Protein AF-A0A165WVH2-F1 (afdb_monomer_lite)

Sequence (58 aa):
DGASVRLDHLGPMVINLDGTVARISNWDTLSEAERLNTIRVIGRRNRKRVEELAKVQG

Structure (mmCIF, N/CA/C/O backbone):
data_AF-A0A165WVH2-F1
#
_entry.id   AF-A0A165WVH2-F1
#
loop_
_atom_site.group_PDB
_atom_site.id
_atom_site.type_symbol
_atom_site.label_atom_id
_atom_site.label_alt_id
_atom_site.label_comp_id
_atom_site.label_asym_id
_atom_site.label_entity_id
_atom_site.label_seq_id
_atom_site.pdbx_PDB_ins_code
_atom_site.Cartn_x
_atom_site.Cartn_y
_atom_site.Cartn_z
_atom_site.occupancy
_atom_site.B_iso_or_equiv
_atom_site.auth_seq_id
_atom_site.auth_comp_id
_atom_site.auth_asym_id
_atom_site.auth_atom_id
_atom_site.pdbx_PDB_model_num
ATOM 1 N N . ASP A 1 1 ? -0.786 -33.018 -7.005 1.00 39.41 1 ASP A N 1
ATOM 2 C CA . ASP A 1 1 ? 0.237 -32.138 -7.608 1.00 39.41 1 ASP A CA 1
ATOM 3 C C . ASP A 1 1 ? 0.014 -30.680 -7.238 1.00 39.41 1 ASP A C 1
ATOM 5 O O . ASP A 1 1 ? -0.576 -29.912 -7.986 1.00 39.41 1 ASP A O 1
ATOM 9 N N . GLY A 1 2 ? 0.436 -30.298 -6.030 1.00 47.38 2 GLY A N 1
ATOM 10 C CA . GLY A 1 2 ? 0.439 -28.901 -5.605 1.00 47.38 2 GLY A CA 1
ATOM 11 C C . GLY A 1 2 ? 1.680 -28.233 -6.167 1.00 47.38 2 GLY A C 1
ATOM 12 O O . GLY A 1 2 ? 2.730 -28.279 -5.534 1.00 47.38 2 GLY A O 1
ATOM 13 N N . ALA A 1 3 ? 1.581 -27.677 -7.375 1.00 47.31 3 ALA A N 1
ATOM 14 C CA . ALA A 1 3 ? 2.641 -26.846 -7.918 1.00 47.31 3 ALA A CA 1
ATOM 15 C C . ALA A 1 3 ? 2.910 -25.731 -6.904 1.00 47.31 3 ALA A C 1
ATOM 17 O O . ALA A 1 3 ? 2.054 -24.880 -6.659 1.00 47.31 3 ALA A O 1
ATOM 18 N N . SER A 1 4 ? 4.086 -25.762 -6.285 1.00 49.53 4 SER A N 1
ATOM 19 C CA . SER A 1 4 ? 4.654 -24.638 -5.560 1.00 49.53 4 SER A CA 1
ATOM 20 C C . SER A 1 4 ? 4.901 -23.538 -6.586 1.00 49.53 4 SER A C 1
ATOM 22 O O . SER A 1 4 ? 5.997 -23.375 -7.120 1.00 49.53 4 SER A O 1
ATOM 24 N N . VAL A 1 5 ? 3.827 -22.830 -6.944 1.00 55.31 5 VAL A N 1
ATOM 25 C CA . VAL A 1 5 ? 3.893 -21.629 -7.763 1.00 55.31 5 VAL A CA 1
ATOM 26 C C . VAL A 1 5 ? 4.829 -20.712 -7.005 1.00 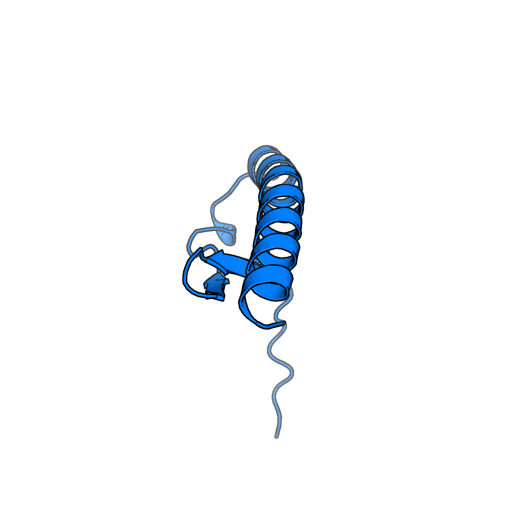55.31 5 VAL A C 1
ATOM 28 O O . VAL A 1 5 ? 4.525 -20.308 -5.886 1.00 55.31 5 VAL A O 1
ATOM 31 N N . ARG A 1 6 ? 6.005 -20.472 -7.577 1.00 49.16 6 ARG A N 1
ATOM 32 C CA . ARG A 1 6 ? 7.014 -19.575 -7.027 1.00 49.16 6 ARG A CA 1
ATOM 33 C C . ARG A 1 6 ? 6.374 -18.191 -6.920 1.00 49.16 6 ARG A C 1
ATOM 35 O O . ARG A 1 6 ? 6.326 -17.440 -7.890 1.00 49.16 6 ARG A O 1
ATOM 42 N N . LEU A 1 7 ? 5.802 -17.893 -5.750 1.00 56.84 7 LEU A N 1
ATOM 43 C CA . LEU A 1 7 ? 5.186 -16.605 -5.413 1.00 56.84 7 LEU A CA 1
ATOM 44 C C . LEU A 1 7 ? 6.242 -15.490 -5.297 1.00 56.84 7 LEU A C 1
ATOM 46 O O . LEU A 1 7 ? 5.893 -14.333 -5.078 1.00 56.84 7 LEU A O 1
ATOM 50 N N . ASP A 1 8 ? 7.514 -15.829 -5.497 1.00 55.06 8 ASP A N 1
ATOM 51 C CA . ASP A 1 8 ? 8.698 -14.978 -5.393 1.00 55.06 8 ASP A CA 1
ATOM 52 C C . ASP A 1 8 ? 8.628 -13.719 -6.285 1.00 55.06 8 ASP A C 1
ATOM 54 O O . ASP A 1 8 ? 9.284 -12.718 -6.002 1.00 55.06 8 ASP A O 1
ATOM 58 N N . HIS A 1 9 ? 7.797 -13.726 -7.336 1.00 65.19 9 HIS A N 1
ATOM 59 C CA . HIS A 1 9 ? 7.623 -12.596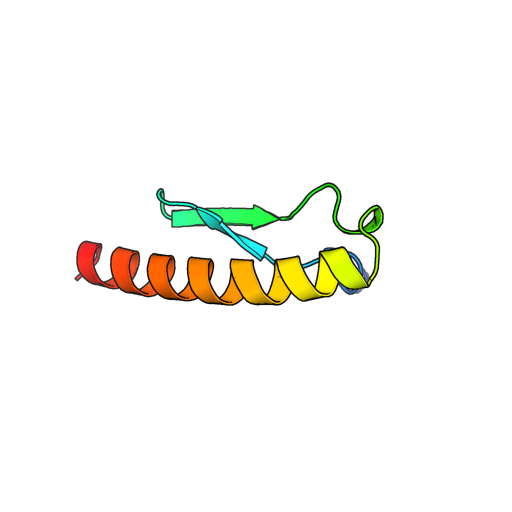 -8.261 1.00 65.19 9 HIS A CA 1
ATOM 60 C C . HIS A 1 9 ? 6.429 -11.681 -7.948 1.00 65.19 9 HIS A C 1
ATOM 62 O O . HIS A 1 9 ? 6.284 -10.641 -8.585 1.00 65.19 9 HIS A O 1
ATOM 68 N N . LEU A 1 10 ? 5.562 -12.030 -6.994 1.00 72.38 10 LEU A N 1
ATOM 69 C CA . LEU A 1 10 ? 4.248 -11.385 -6.837 1.00 72.38 10 LEU A CA 1
ATOM 70 C C . LEU A 1 10 ? 4.255 -10.087 -6.016 1.00 72.38 10 LEU A C 1
ATOM 72 O O . LEU A 1 10 ? 3.208 -9.460 -5.841 1.00 72.38 10 LEU A O 1
ATOM 76 N N . GLY A 1 11 ? 5.431 -9.662 -5.555 1.00 80.38 11 GLY A N 1
ATOM 77 C CA . GLY A 1 11 ? 5.608 -8.401 -4.844 1.00 80.38 11 GLY A CA 1
ATOM 78 C C . GLY A 1 11 ? 4.927 -8.345 -3.475 1.00 80.38 11 GLY A C 1
ATOM 79 O O . GLY A 1 11 ? 4.406 -9.345 -2.977 1.00 80.38 11 GLY A O 1
ATOM 80 N N . PRO A 1 12 ? 4.958 -7.176 -2.814 1.00 89.00 12 PRO A N 1
ATOM 81 C CA . PRO A 1 12 ? 4.392 -7.023 -1.485 1.00 89.00 12 PRO A CA 1
ATOM 82 C C . PRO A 1 12 ? 2.859 -7.005 -1.531 1.00 89.00 12 PRO A C 1
ATOM 84 O O . PRO A 1 12 ? 2.239 -6.424 -2.426 1.00 89.00 12 PRO A O 1
ATOM 87 N N . MET A 1 13 ? 2.241 -7.589 -0.504 1.00 91.81 13 MET A N 1
ATOM 88 C CA . MET A 1 13 ? 0.806 -7.444 -0.261 1.00 91.81 13 MET A CA 1
ATOM 89 C C . MET A 1 13 ? 0.486 -6.058 0.307 1.00 91.81 13 MET A C 1
ATOM 91 O O . MET A 1 13 ? 1.289 -5.458 1.024 1.00 91.81 13 MET A O 1
ATOM 95 N N . VAL A 1 14 ? -0.710 -5.559 0.021 1.00 93.81 14 VAL A N 1
ATOM 96 C CA . VAL A 1 14 ? -1.233 -4.265 0.460 1.00 93.81 14 VAL A CA 1
ATOM 97 C C . VAL A 1 14 ? -2.524 -4.502 1.224 1.00 93.81 14 VAL A C 1
ATOM 99 O O . VAL A 1 14 ? -3.406 -5.202 0.744 1.00 93.81 14 VAL A O 1
ATOM 102 N N . ILE A 1 15 ? -2.643 -3.898 2.400 1.00 95.00 15 ILE A N 1
ATOM 103 C CA . ILE A 1 15 ? -3.875 -3.920 3.194 1.00 95.00 15 ILE A CA 1
ATOM 104 C C . ILE A 1 15 ? -4.661 -2.661 2.858 1.00 95.00 15 ILE A C 1
ATOM 106 O O . ILE A 1 15 ? -4.082 -1.575 2.870 1.00 95.00 15 ILE A O 1
ATOM 110 N N . ASN A 1 16 ? -5.944 -2.780 2.550 1.00 93.69 16 ASN A N 1
ATOM 111 C CA . ASN A 1 16 ? -6.830 -1.656 2.263 1.00 93.69 16 ASN A CA 1
ATOM 112 C C . ASN A 1 16 ? -7.525 -1.153 3.536 1.00 93.69 16 ASN A C 1
ATOM 114 O O . ASN A 1 16 ? -7.440 -1.762 4.599 1.00 93.69 16 ASN A O 1
ATOM 118 N N . LEU A 1 17 ? -8.173 0.010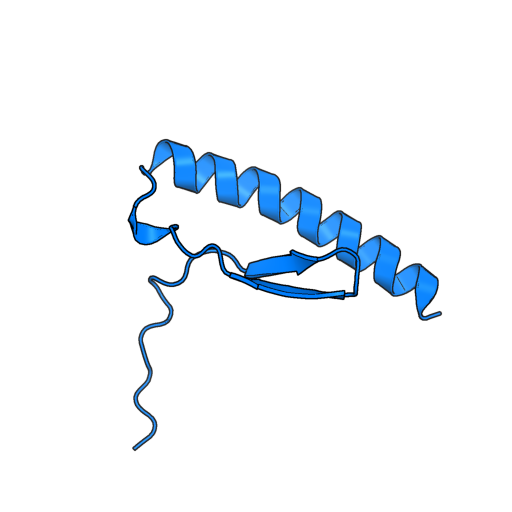 3.443 1.00 91.06 17 LEU A N 1
ATOM 119 C CA . LEU A 1 17 ? -8.866 0.623 4.585 1.00 91.06 17 LEU A CA 1
ATOM 120 C C . LEU A 1 17 ? -10.112 -0.162 5.012 1.00 91.06 17 LEU A C 1
ATOM 122 O O . LEU A 1 17 ? -10.475 -0.126 6.179 1.00 91.06 17 LEU A O 1
ATOM 126 N N . ASP A 1 18 ? -10.730 -0.879 4.077 1.00 90.62 18 ASP A N 1
ATOM 127 C CA . ASP A 1 18 ? -11.865 -1.776 4.313 1.00 90.62 18 ASP A CA 1
ATOM 128 C C . ASP A 1 18 ? -11.445 -3.146 4.882 1.00 90.62 18 ASP A C 1
ATOM 130 O O . ASP A 1 18 ? -12.283 -4.020 5.080 1.00 90.62 18 ASP A O 1
ATOM 134 N N . GLY A 1 19 ? -10.147 -3.351 5.131 1.00 90.25 19 GLY A N 1
ATOM 135 C CA . GLY A 1 19 ? -9.595 -4.606 5.639 1.00 90.25 19 GLY A CA 1
ATOM 136 C C . GLY A 1 19 ? -9.306 -5.663 4.575 1.00 90.25 19 GLY A C 1
ATOM 137 O O . GLY A 1 19 ? -8.748 -6.709 4.905 1.00 90.25 19 GLY A O 1
ATOM 138 N N . THR A 1 20 ? -9.610 -5.406 3.300 1.00 94.38 20 THR A N 1
ATOM 139 C CA . THR A 1 20 ? -9.253 -6.329 2.215 1.00 94.38 20 THR A CA 1
ATOM 140 C C . THR A 1 20 ? -7.747 -6.323 1.936 1.00 94.38 20 THR A C 1
ATOM 142 O O . THR A 1 20 ? -7.029 -5.371 2.260 1.00 94.38 20 THR A O 1
ATOM 145 N N . VAL A 1 21 ? -7.247 -7.397 1.315 1.00 93.56 21 VAL A N 1
ATOM 146 C CA . VAL A 1 21 ? -5.836 -7.535 0.926 1.00 93.56 21 VAL A CA 1
ATOM 147 C C . VAL A 1 21 ? -5.719 -7.590 -0.593 1.00 93.56 21 VAL A C 1
ATOM 149 O O . VAL A 1 21 ? -6.383 -8.387 -1.251 1.00 93.56 21 VAL A O 1
ATOM 152 N N . ALA A 1 22 ? -4.837 -6.762 -1.142 1.00 91.19 22 ALA A N 1
ATOM 153 C CA . ALA A 1 22 ? -4.521 -6.696 -2.563 1.00 91.19 22 ALA A CA 1
ATOM 154 C C . ALA A 1 22 ? -3.021 -6.919 -2.815 1.00 91.19 22 ALA A C 1
ATOM 156 O O . ALA A 1 22 ? -2.200 -6.894 -1.897 1.00 91.19 22 ALA A O 1
ATOM 157 N N . ARG A 1 23 ? -2.648 -7.117 -4.082 1.00 90.31 23 ARG A N 1
ATOM 158 C CA . ARG A 1 23 ? -1.251 -7.137 -4.546 1.00 90.31 23 ARG A CA 1
ATOM 159 C C . ARG A 1 23 ? -0.991 -5.973 -5.493 1.00 90.31 23 ARG A C 1
ATOM 161 O O . ARG A 1 23 ? -1.918 -5.467 -6.121 1.00 90.31 23 ARG A O 1
ATOM 168 N N . ILE A 1 24 ? 0.272 -5.574 -5.609 1.00 88.69 24 ILE A N 1
ATOM 169 C CA . ILE A 1 24 ? 0.702 -4.575 -6.592 1.00 88.69 24 ILE A CA 1
ATOM 170 C C . ILE A 1 24 ? 0.810 -5.259 -7.956 1.00 88.69 24 ILE A C 1
ATOM 172 O O . ILE A 1 24 ? 1.674 -6.106 -8.157 1.00 88.69 24 ILE A O 1
ATOM 176 N N . SER A 1 25 ? -0.083 -4.909 -8.880 1.00 87.25 25 SER A N 1
ATOM 177 C CA . SER A 1 25 ? -0.216 -5.577 -10.182 1.00 87.25 25 SER A CA 1
ATOM 178 C C . SER A 1 25 ? 0.938 -5.312 -11.148 1.00 87.25 25 SER A C 1
ATOM 180 O O . SER A 1 25 ? 1.189 -6.146 -12.004 1.00 87.25 25 SER A O 1
ATOM 182 N N . ASN A 1 26 ? 1.638 -4.185 -11.011 1.00 87.69 26 ASN A N 1
ATOM 183 C CA . ASN A 1 26 ? 2.755 -3.783 -11.871 1.00 87.69 26 ASN A CA 1
ATOM 184 C C . ASN A 1 26 ? 4.128 -3.970 -11.196 1.00 87.69 26 ASN A C 1
ATOM 186 O O . ASN A 1 26 ? 5.096 -3.309 -11.570 1.00 87.69 26 ASN A O 1
ATOM 190 N N . TRP A 1 27 ? 4.217 -4.811 -10.162 1.00 90.19 27 TRP A N 1
ATOM 191 C CA . TRP A 1 27 ? 5.425 -4.977 -9.345 1.00 90.19 27 TRP A CA 1
ATOM 192 C C . TRP A 1 27 ? 6.660 -5.400 -10.153 1.00 90.19 27 TRP A C 1
ATOM 194 O O . TRP A 1 27 ? 7.766 -4.896 -9.949 1.00 90.19 27 TRP A O 1
ATOM 204 N N . ASP A 1 28 ? 6.460 -6.324 -11.081 1.00 88.38 28 ASP A N 1
ATOM 205 C CA . ASP A 1 28 ? 7.463 -6.841 -12.003 1.00 88.38 28 ASP A CA 1
ATOM 206 C C . ASP A 1 28 ? 8.009 -5.756 -12.941 1.00 88.38 28 ASP A C 1
ATOM 208 O O . ASP A 1 28 ? 9.198 -5.768 -13.257 1.00 88.38 28 ASP A O 1
ATOM 212 N N . THR A 1 29 ? 7.186 -4.769 -13.295 1.00 90.88 29 THR A N 1
ATOM 213 C CA . THR A 1 29 ? 7.584 -3.636 -14.145 1.00 90.88 29 THR A CA 1
ATOM 214 C C . THR A 1 29 ? 8.370 -2.547 -13.412 1.00 90.88 29 THR A C 1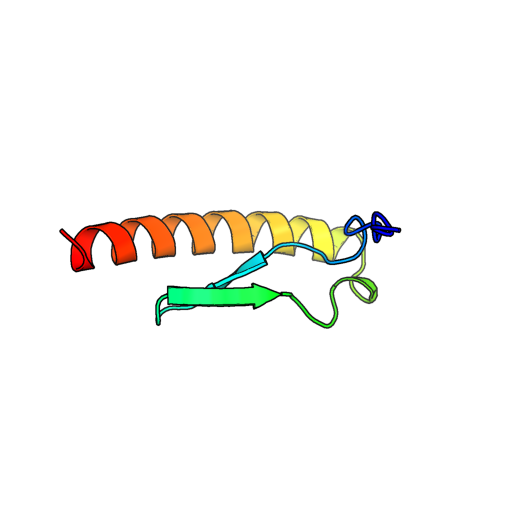
ATOM 216 O O . THR A 1 29 ? 8.988 -1.706 -14.060 1.00 90.88 29 THR A O 1
ATOM 219 N N . LEU A 1 30 ? 8.371 -2.552 -12.072 1.00 90.75 30 LEU A N 1
ATOM 220 C CA . LEU A 1 30 ? 9.104 -1.562 -11.282 1.00 90.75 30 LEU A CA 1
ATOM 221 C C . LEU A 1 30 ? 10.612 -1.813 -11.343 1.00 90.75 30 LEU A C 1
ATOM 223 O O . LEU A 1 30 ? 11.070 -2.952 -11.192 1.00 90.75 30 LEU A O 1
ATOM 227 N N . SER A 1 31 ? 11.383 -0.732 -11.450 1.00 95.19 31 SER A N 1
ATOM 228 C CA . SER A 1 31 ? 12.832 -0.754 -11.246 1.00 95.19 31 SER A CA 1
ATOM 229 C C . SER A 1 31 ? 13.189 -1.135 -9.806 1.00 95.19 31 SER A C 1
ATOM 231 O O . SER A 1 31 ? 12.379 -1.023 -8.883 1.00 95.19 31 SER A O 1
ATOM 233 N N . GLU A 1 32 ? 14.432 -1.550 -9.571 1.00 92.44 32 GLU A N 1
ATOM 234 C CA . GLU A 1 32 ? 14.894 -1.917 -8.229 1.00 92.44 32 GLU A CA 1
ATOM 235 C C . GLU A 1 32 ? 14.737 -0.770 -7.214 1.00 92.44 32 GLU A C 1
ATOM 237 O O . GLU A 1 32 ? 14.244 -0.980 -6.104 1.00 92.44 32 GLU A O 1
ATOM 242 N N . ALA A 1 33 ? 15.052 0.466 -7.616 1.00 95.88 33 ALA A N 1
ATOM 243 C CA . ALA A 1 33 ? 14.878 1.646 -6.771 1.00 95.88 33 ALA A CA 1
ATOM 244 C C . ALA A 1 33 ? 13.402 1.877 -6.387 1.00 95.88 33 ALA A C 1
ATOM 246 O O . ALA A 1 33 ? 13.084 2.153 -5.223 1.00 95.88 33 ALA A O 1
ATOM 247 N N . GLU A 1 34 ? 12.480 1.712 -7.340 1.00 95.19 34 GLU A N 1
ATOM 248 C CA . GLU A 1 34 ? 11.039 1.825 -7.097 1.00 95.19 34 GLU A CA 1
ATOM 249 C C . GLU A 1 34 ? 10.523 0.694 -6.206 1.00 95.19 34 GLU A C 1
ATOM 251 O O . GLU A 1 34 ? 9.721 0.947 -5.302 1.00 95.19 34 GLU A O 1
ATOM 256 N N . ARG A 1 35 ? 11.016 -0.535 -6.394 1.00 93.88 35 ARG A N 1
ATOM 257 C CA . ARG A 1 35 ? 10.686 -1.690 -5.547 1.00 93.88 35 ARG A CA 1
ATOM 258 C C . ARG A 1 35 ? 11.100 -1.457 -4.096 1.00 93.88 35 ARG A C 1
ATOM 260 O O . ARG A 1 35 ? 10.276 -1.630 -3.195 1.00 93.88 35 ARG A O 1
ATOM 267 N N . LEU A 1 36 ? 12.330 -0.996 -3.859 1.00 94.56 36 LEU A N 1
ATOM 268 C CA . LEU A 1 36 ? 12.838 -0.688 -2.516 1.00 94.56 36 LEU A CA 1
ATOM 269 C C . LEU A 1 36 ? 11.998 0.391 -1.827 1.00 94.56 36 LEU A C 1
ATOM 271 O O . LEU A 1 36 ? 11.581 0.236 -0.674 1.00 94.56 36 LEU A O 1
ATOM 275 N N . ASN A 1 37 ? 11.691 1.472 -2.547 1.00 95.75 37 ASN A N 1
ATOM 276 C CA . ASN A 1 37 ? 10.839 2.531 -2.020 1.00 95.75 37 ASN A CA 1
ATOM 277 C C . ASN A 1 37 ? 9.423 2.020 -1.710 1.00 95.75 37 ASN A C 1
ATOM 279 O O . ASN A 1 37 ? 8.857 2.340 -0.661 1.00 95.75 37 ASN A O 1
ATOM 283 N N . THR A 1 38 ? 8.874 1.190 -2.594 1.00 94.25 38 THR A N 1
ATOM 284 C CA . THR A 1 38 ? 7.534 0.618 -2.462 1.00 94.25 38 THR A CA 1
ATOM 285 C C . THR A 1 38 ? 7.435 -0.285 -1.238 1.00 94.25 38 THR A C 1
ATOM 287 O O . THR A 1 38 ? 6.551 -0.065 -0.412 1.00 94.25 38 THR A O 1
ATOM 290 N N . ILE A 1 39 ? 8.372 -1.220 -1.040 1.00 93.94 39 ILE A N 1
ATOM 291 C CA . ILE A 1 39 ? 8.420 -2.083 0.157 1.00 93.9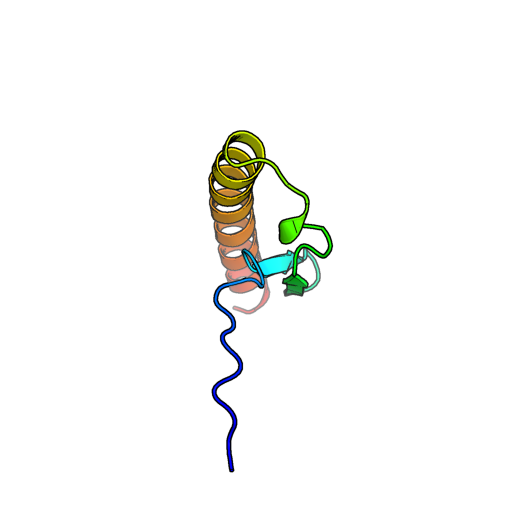4 39 ILE A CA 1
ATOM 292 C C . ILE A 1 39 ? 8.464 -1.231 1.426 1.00 93.94 39 ILE A C 1
ATOM 294 O O . ILE A 1 39 ? 7.667 -1.417 2.350 1.00 93.94 39 ILE A O 1
ATOM 298 N N . ARG A 1 40 ? 9.351 -0.232 1.449 1.00 95.50 40 ARG A N 1
ATOM 299 C CA . ARG A 1 40 ? 9.546 0.663 2.591 1.00 95.50 40 ARG A CA 1
ATOM 300 C C . ARG A 1 40 ? 8.284 1.463 2.935 1.00 95.50 40 ARG A C 1
ATOM 302 O O . ARG A 1 40 ? 8.025 1.724 4.113 1.00 95.50 40 ARG A O 1
ATOM 309 N N . VAL A 1 41 ? 7.524 1.926 1.943 1.00 95.38 41 VAL A N 1
ATOM 310 C CA . VAL A 1 41 ? 6.301 2.720 2.155 1.00 95.38 41 VAL A CA 1
ATOM 311 C C . VAL A 1 41 ? 5.111 1.826 2.499 1.00 95.38 41 VAL A C 1
ATOM 313 O O . VAL A 1 41 ? 4.388 2.124 3.454 1.00 95.38 41 VAL A O 1
ATOM 316 N N . ILE A 1 42 ? 4.919 0.729 1.765 1.00 94.88 42 ILE A N 1
ATOM 317 C CA . ILE A 1 42 ? 3.815 -0.212 1.978 1.00 94.88 42 ILE A CA 1
ATOM 318 C C . ILE A 1 42 ? 3.929 -0.892 3.338 1.00 94.88 42 ILE A C 1
ATOM 320 O O . ILE A 1 42 ? 2.929 -0.952 4.044 1.00 94.88 42 ILE A O 1
ATOM 324 N N . GLY A 1 43 ? 5.129 -1.285 3.776 1.00 94.38 43 GLY A N 1
ATOM 325 C CA . GLY A 1 43 ? 5.330 -1.860 5.109 1.00 94.38 43 GLY A CA 1
ATOM 326 C C . GLY A 1 43 ? 4.823 -0.945 6.232 1.00 94.38 43 GLY A C 1
ATOM 327 O O . GLY A 1 43 ? 4.052 -1.380 7.087 1.00 94.38 43 GLY A O 1
ATOM 328 N N . ARG A 1 44 ? 5.161 0.356 6.190 1.00 96.25 44 ARG A N 1
ATOM 329 C CA . ARG A 1 44 ? 4.653 1.339 7.170 1.00 96.25 44 ARG A CA 1
ATOM 330 C C . ARG A 1 44 ? 3.137 1.519 7.091 1.00 96.25 44 ARG A C 1
ATOM 332 O O . ARG A 1 44 ? 2.480 1.608 8.125 1.00 96.25 44 ARG A O 1
ATOM 339 N N . ARG A 1 45 ? 2.578 1.590 5.879 1.00 96.12 45 ARG A N 1
ATOM 340 C CA . ARG A 1 45 ? 1.133 1.781 5.672 1.00 96.12 45 ARG A CA 1
ATOM 341 C C . ARG A 1 45 ? 0.329 0.574 6.141 1.00 96.12 45 ARG A C 1
ATOM 343 O O . ARG A 1 45 ? -0.657 0.757 6.843 1.00 96.12 45 ARG A O 1
ATOM 350 N N . ASN A 1 46 ? 0.764 -0.631 5.790 1.00 96.19 46 ASN A N 1
ATOM 351 C CA . ASN A 1 46 ? 0.109 -1.867 6.199 1.00 96.19 46 ASN A CA 1
ATOM 352 C C . ASN A 1 46 ? 0.122 -2.012 7.715 1.00 96.19 46 ASN A C 1
ATOM 354 O O . ASN A 1 46 ? -0.925 -2.280 8.287 1.00 96.19 46 ASN A O 1
ATOM 358 N N . ARG A 1 47 ? 1.264 -1.750 8.368 1.00 95.25 47 ARG A N 1
ATOM 359 C CA . ARG A 1 47 ? 1.345 -1.769 9.832 1.00 95.25 47 ARG A CA 1
ATOM 360 C C . ARG A 1 47 ? 0.309 -0.842 10.468 1.00 95.25 47 ARG A C 1
ATOM 362 O O . ARG A 1 47 ? -0.481 -1.299 11.284 1.00 95.25 47 ARG A O 1
ATOM 369 N N . LYS A 1 48 ? 0.257 0.423 10.034 1.00 96.25 48 LYS A N 1
ATOM 370 C CA . LYS A 1 48 ? -0.734 1.382 10.540 1.00 96.25 48 LYS A CA 1
ATOM 371 C C . LYS A 1 48 ? -2.166 0.887 10.313 1.00 96.25 48 LYS A C 1
ATOM 373 O O . LYS A 1 48 ? -2.991 0.981 11.205 1.00 96.25 48 LYS A O 1
ATOM 378 N N . ARG A 1 49 ? -2.472 0.354 9.128 1.00 95.44 49 ARG A N 1
ATOM 379 C CA . ARG A 1 49 ? -3.821 -0.146 8.812 1.00 95.44 49 ARG A CA 1
ATOM 380 C C . ARG A 1 49 ? -4.218 -1.338 9.679 1.00 95.44 49 ARG A C 1
ATOM 382 O O . ARG A 1 49 ? -5.342 -1.358 10.151 1.00 95.44 49 ARG A O 1
ATOM 389 N N . VAL A 1 50 ? -3.309 -2.281 9.929 1.00 94.88 50 VAL A N 1
ATOM 390 C CA . VAL A 1 50 ? -3.558 -3.408 10.847 1.00 94.88 50 VAL A CA 1
ATOM 391 C C . VAL A 1 50 ? -3.837 -2.909 12.258 1.00 94.88 50 VAL A C 1
ATOM 393 O O . VAL A 1 50 ? -4.799 -3.353 12.870 1.00 94.88 50 VAL A O 1
ATOM 396 N N . GLU A 1 51 ? -3.028 -1.973 12.758 1.00 95.94 51 GLU A N 1
ATOM 397 C CA . GLU A 1 51 ? -3.218 -1.384 14.088 1.00 95.94 51 GLU A CA 1
ATOM 398 C C . GLU A 1 51 ? -4.587 -0.693 14.211 1.00 95.94 51 GLU A C 1
ATOM 400 O O . GLU A 1 51 ? -5.259 -0.853 15.224 1.00 95.94 51 GLU A O 1
ATOM 405 N N . GLU A 1 52 ? -5.036 0.032 13.182 1.00 94.69 52 GLU A N 1
ATOM 406 C CA . GLU A 1 52 ? -6.367 0.653 13.181 1.00 94.69 52 GLU A CA 1
ATOM 407 C C . GLU A 1 52 ? -7.502 -0.376 13.073 1.00 94.69 52 GLU A C 1
ATOM 409 O O . GLU A 1 52 ? -8.470 -0.295 13.824 1.00 94.69 52 GLU A O 1
ATOM 414 N N . LEU A 1 53 ? -7.380 -1.378 12.198 1.00 93.38 53 LEU A N 1
ATOM 415 C CA . LEU A 1 53 ? -8.388 -2.436 12.062 1.00 93.38 53 LEU A CA 1
ATOM 416 C C . LEU A 1 53 ? -8.538 -3.247 13.356 1.00 93.38 53 LEU A C 1
ATOM 418 O O . LEU A 1 53 ? -9.656 -3.580 13.737 1.00 93.38 53 LEU A O 1
ATOM 422 N N . ALA A 1 54 ? -7.435 -3.502 14.063 1.00 92.12 54 ALA A N 1
ATOM 423 C CA . ALA A 1 54 ? -7.451 -4.188 15.351 1.00 92.12 54 ALA A CA 1
ATOM 424 C C . ALA A 1 54 ? -8.210 -3.402 16.435 1.00 92.12 54 ALA A C 1
ATOM 426 O O . ALA A 1 54 ? -8.865 -4.014 17.271 1.00 92.12 54 ALA A O 1
ATOM 427 N N . LYS A 1 55 ? -8.168 -2.061 16.411 1.00 93.25 55 LYS A N 1
ATOM 428 C CA . LYS A 1 55 ? -8.941 -1.214 17.341 1.00 93.25 55 LYS A CA 1
ATOM 429 C C . LYS A 1 55 ? -10.437 -1.211 17.041 1.00 93.25 55 LYS A C 1
ATOM 431 O O . LYS A 1 55 ? -11.225 -1.024 17.952 1.00 93.25 55 LYS A O 1
ATOM 436 N N . VAL A 1 56 ? -10.820 -1.349 15.771 1.00 86.69 56 VAL A N 1
ATOM 437 C CA . VAL A 1 56 ? -12.233 -1.350 15.348 1.00 86.69 56 VAL A CA 1
ATOM 438 C C . VAL A 1 56 ? -12.913 -2.689 15.655 1.00 86.69 56 VAL A C 1
ATOM 440 O O . VAL A 1 56 ? -14.129 -2.736 15.805 1.00 86.69 56 VAL A O 1
ATOM 443 N N . GLN A 1 57 ? -12.141 -3.776 15.726 1.00 73.75 57 GLN A N 1
ATOM 444 C CA . GLN A 1 57 ? -12.648 -5.133 15.960 1.00 73.75 57 GLN A CA 1
ATOM 445 C C . GLN A 1 57 ? -12.653 -5.566 17.439 1.00 73.75 57 GLN A C 1
ATOM 447 O O . GLN A 1 57 ? -13.157 -6.651 17.727 1.00 73.75 57 GLN A O 1
ATOM 452 N N . GLY A 1 58 ? -12.083 -4.765 18.347 1.00 58.25 58 GLY A N 1
ATOM 453 C CA . GLY A 1 58 ? -12.083 -4.999 19.799 1.00 58.25 58 GLY A CA 1
ATOM 454 C C . GL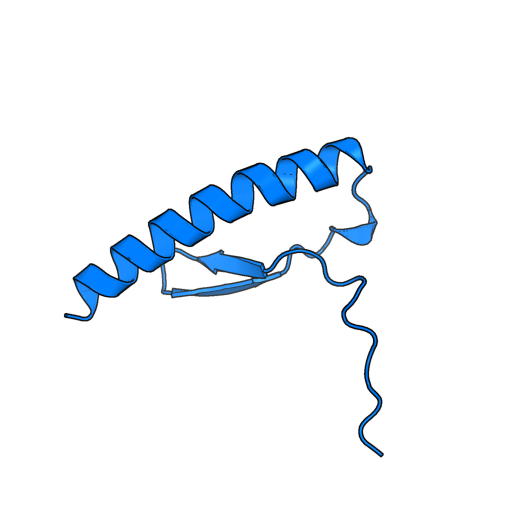Y A 1 58 ? -13.121 -4.153 20.517 1.00 58.25 58 GLY A C 1
ATOM 455 O O . GLY A 1 58 ? -13.644 -4.646 21.539 1.00 58.25 58 GLY A O 1
#

Foldseek 3Di:
DPPPPPCVQQADWAADLVRDIDTDPCQNVDDPVRSVVCCVVRVVRRVVSVVVVVVVVD

pLDDT: mean 85.11, std 15.9, range [39.41, 96.25]

Radius of gyration: 13.86 Å; chains: 1; bounding box: 28×35×34 Å

Organism: NCBI:txid1759441

Secondary structure (DSSP, 8-state):
------GGGS--EEE-TTS-EEE-TTGGGS-HHHHHHHHHHHHHHHHHHHHHHHHH--